Protein AF-A0A368CCL0-F1 (afdb_monomer_lite)

Foldseek 3Di:
DVPPPVVVVVVVVVVVVVLVVVLVVQVVDQDPDPDPQRRDRCSCSVVVVVVVVVVVVVVVVVCVVPPDDPPPPD

pLDDT: mean 84.9, std 9.52, range [51.91, 97.44]

Radius of gyration: 18.76 Å; chains: 1; bounding box: 41×34×48 Å

Structure (mmCIF, N/CA/C/O backbone):
data_AF-A0A368CCL0-F1
#
_entry.id   AF-A0A368CCL0-F1
#
loop_
_atom_site.group_PDB
_atom_site.id
_atom_site.type_symbol
_atom_site.label_atom_id
_atom_site.label_alt_id
_atom_site.label_comp_id
_atom_site.label_asym_id
_atom_site.label_entity_id
_atom_site.label_seq_id
_atom_site.pdbx_PDB_ins_code
_atom_site.Cartn_x
_atom_site.Cartn_y
_atom_site.Cartn_z
_atom_site.occupancy
_atom_site.B_iso_or_equiv
_atom_site.auth_seq_id
_atom_site.auth_comp_id
_atom_site.auth_asym_id
_atom_site.auth_atom_id
_atom_site.pdbx_PDB_model_num
ATOM 1 N N . MET A 1 1 ? -5.484 9.121 18.688 1.00 51.91 1 MET A N 1
ATOM 2 C CA . MET A 1 1 ? -4.365 9.135 17.710 1.00 51.91 1 MET A CA 1
ATOM 3 C C . MET A 1 1 ? -4.821 8.901 16.266 1.00 51.91 1 MET A C 1
ATOM 5 O O . MET A 1 1 ? -4.351 9.625 15.401 1.00 51.91 1 MET A O 1
ATOM 9 N N . LEU A 1 2 ? -5.745 7.967 15.991 1.00 61.56 2 LEU A N 1
ATOM 10 C CA . LEU A 1 2 ? -6.188 7.621 14.625 1.00 61.56 2 LEU A CA 1
ATOM 11 C C . LEU A 1 2 ? -7.101 8.653 13.923 1.00 61.56 2 LEU A C 1
ATOM 13 O O . LEU A 1 2 ? -7.316 8.529 12.728 1.00 61.56 2 LEU A O 1
ATOM 17 N N . GLU A 1 3 ? -7.605 9.683 14.610 1.00 76.19 3 GLU A N 1
ATOM 18 C CA . GLU A 1 3 ? -8.512 10.693 14.020 1.00 76.19 3 GLU A CA 1
ATOM 19 C C . GLU A 1 3 ? -7.803 11.965 13.517 1.00 76.19 3 GLU A C 1
ATOM 21 O O . GLU A 1 3 ? -8.431 12.890 12.998 1.00 76.19 3 GLU A O 1
ATOM 26 N N . ASN A 1 4 ? -6.476 12.046 13.648 1.00 87.69 4 ASN A N 1
ATOM 27 C CA . ASN A 1 4 ? -5.732 13.211 13.185 1.00 87.69 4 ASN A CA 1
ATOM 28 C C . ASN A 1 4 ? -5.547 13.157 11.659 1.00 87.69 4 ASN A C 1
ATOM 30 O O . ASN A 1 4 ? -4.653 12.474 11.155 1.00 87.69 4 ASN A O 1
ATOM 34 N N . LYS A 1 5 ? -6.352 13.935 10.922 1.00 87.19 5 LYS A N 1
ATOM 35 C CA . LYS A 1 5 ? -6.289 14.028 9.451 1.00 87.19 5 LYS A CA 1
ATOM 36 C C . LYS A 1 5 ? -4.886 14.326 8.913 1.00 87.19 5 LYS A C 1
ATOM 38 O O . 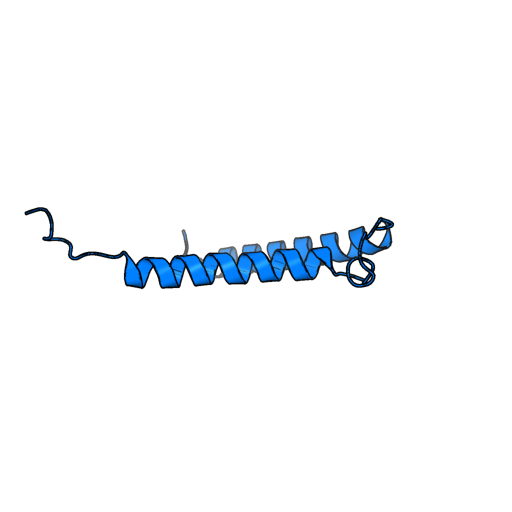LYS A 1 5 ? -4.518 13.787 7.874 1.00 87.19 5 LYS A O 1
ATOM 43 N N . LYS A 1 6 ? -4.082 15.143 9.611 1.00 89.25 6 LYS A N 1
ATOM 44 C CA . LYS A 1 6 ? -2.702 15.432 9.181 1.00 89.25 6 LYS A CA 1
ATOM 45 C C . LYS A 1 6 ? -1.831 14.180 9.250 1.00 89.25 6 LYS A C 1
ATOM 47 O O . LYS A 1 6 ? -1.099 13.913 8.309 1.00 89.25 6 LYS A O 1
ATOM 52 N N . PHE A 1 7 ? -1.955 13.397 10.321 1.00 90.94 7 PHE A N 1
ATOM 53 C CA . PHE A 1 7 ? -1.198 12.155 10.490 1.00 90.94 7 PHE A CA 1
ATOM 54 C C . PHE A 1 7 ? -1.572 11.106 9.436 1.00 90.94 7 PHE A C 1
ATOM 56 O O . PHE A 1 7 ? -0.685 10.511 8.827 1.00 90.94 7 PHE A O 1
ATOM 63 N N . ILE A 1 8 ? -2.871 10.933 9.167 1.00 92.00 8 ILE A N 1
ATOM 64 C CA . ILE A 1 8 ? -3.351 10.026 8.113 1.00 92.00 8 ILE A CA 1
ATOM 65 C C . ILE A 1 8 ? -2.781 10.441 6.754 1.00 92.00 8 ILE A C 1
ATOM 67 O O . ILE A 1 8 ? -2.234 9.605 6.040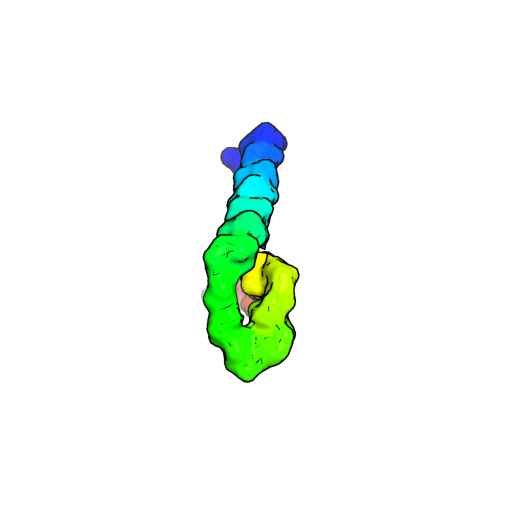 1.00 92.00 8 ILE A O 1
ATOM 71 N N . ASN A 1 9 ? -2.855 11.730 6.412 1.00 92.88 9 ASN A N 1
ATOM 72 C CA . ASN A 1 9 ? -2.315 12.222 5.148 1.00 92.88 9 ASN A CA 1
ATOM 73 C C . ASN A 1 9 ? -0.805 11.972 5.050 1.00 92.88 9 ASN A C 1
ATOM 75 O O . ASN A 1 9 ? -0.342 11.509 4.012 1.00 92.88 9 ASN A O 1
ATOM 79 N N . THR A 1 10 ? -0.042 12.199 6.124 1.00 92.88 10 THR A N 1
ATOM 80 C CA . THR A 1 10 ? 1.394 11.882 6.157 1.00 92.88 10 THR A CA 1
ATOM 81 C C . THR A 1 10 ? 1.658 10.400 5.897 1.00 92.88 10 THR A C 1
ATOM 83 O O . THR A 1 10 ? 2.529 10.086 5.092 1.00 92.88 10 THR A O 1
ATOM 86 N N . LEU A 1 11 ? 0.901 9.490 6.519 1.00 92.75 11 LEU A N 1
ATOM 87 C CA . LEU A 1 11 ? 1.035 8.049 6.270 1.00 92.75 11 LEU A CA 1
ATOM 88 C C . LEU A 1 11 ? 0.731 7.680 4.815 1.00 92.75 11 LEU A C 1
ATOM 90 O O . LEU A 1 11 ? 1.447 6.870 4.232 1.00 92.75 11 LEU 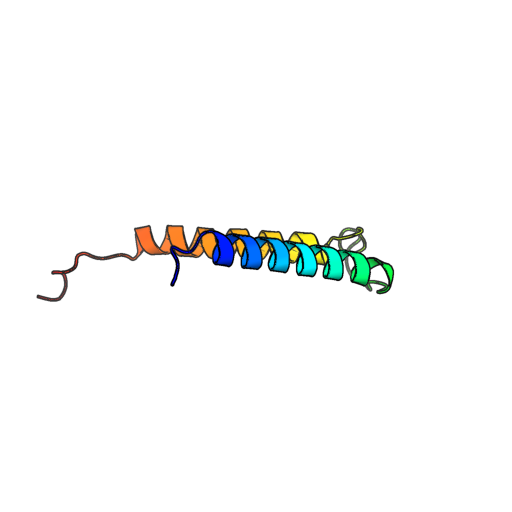A O 1
ATOM 94 N N . ILE A 1 12 ? -0.299 8.284 4.219 1.00 91.75 12 ILE A N 1
ATOM 95 C CA . ILE A 1 12 ? -0.657 8.057 2.813 1.00 91.75 12 ILE A CA 1
ATOM 96 C C . ILE A 1 12 ? 0.465 8.545 1.885 1.00 91.75 12 ILE A C 1
ATOM 98 O O . ILE A 1 12 ? 0.872 7.814 0.985 1.00 91.75 12 ILE A O 1
ATOM 102 N N . TYR A 1 13 ? 1.009 9.743 2.116 1.00 94.44 13 TYR A N 1
ATOM 103 C CA . TYR A 1 13 ? 2.136 10.251 1.328 1.00 94.44 13 TYR A CA 1
ATOM 104 C C . TYR A 1 13 ? 3.394 9.396 1.494 1.00 94.44 13 TYR A C 1
ATOM 106 O O . TYR A 1 13 ? 4.085 9.139 0.511 1.00 94.44 13 TYR A O 1
ATOM 114 N N . LEU A 1 14 ? 3.670 8.919 2.709 1.00 95.06 14 LEU A N 1
ATOM 115 C CA . LEU A 1 14 ? 4.783 8.014 2.992 1.00 95.06 14 LEU A CA 1
ATOM 116 C C . LEU A 1 14 ? 4.611 6.696 2.223 1.00 95.06 14 LEU A C 1
ATOM 118 O O . LEU A 1 14 ? 5.538 6.257 1.546 1.00 95.06 14 LEU A O 1
ATOM 122 N N . LEU A 1 15 ? 3.413 6.106 2.255 1.00 91.06 15 LEU A N 1
ATOM 123 C CA . LEU A 1 15 ? 3.095 4.904 1.485 1.00 91.06 15 LEU A CA 1
ATOM 124 C C . LEU A 1 15 ? 3.338 5.123 -0.013 1.00 91.06 15 LEU A C 1
ATOM 126 O O . LEU A 1 15 ? 4.037 4.325 -0.633 1.00 91.06 15 LEU A O 1
ATOM 130 N N . TYR A 1 16 ? 2.827 6.219 -0.582 1.00 91.31 16 TYR A N 1
ATOM 131 C CA . TYR A 1 16 ? 3.068 6.541 -1.990 1.00 91.31 16 TYR A CA 1
ATOM 132 C C . TYR A 1 16 ? 4.555 6.734 -2.303 1.00 91.31 16 TYR A C 1
ATOM 134 O O . TYR A 1 16 ? 5.020 6.250 -3.334 1.00 91.31 16 TYR A O 1
ATOM 142 N N . ALA A 1 17 ? 5.314 7.378 -1.414 1.00 94.25 17 ALA A N 1
ATOM 143 C CA . ALA A 1 17 ? 6.754 7.552 -1.577 1.00 94.25 17 ALA A CA 1
ATOM 144 C C . ALA A 1 17 ? 7.498 6.206 -1.589 1.00 94.25 17 ALA A C 1
ATOM 146 O O . ALA A 1 17 ? 8.360 5.997 -2.440 1.00 94.25 17 ALA A O 1
ATOM 147 N N . ILE A 1 18 ? 7.1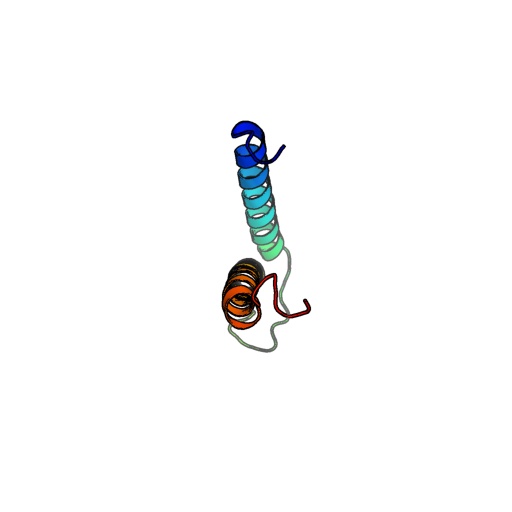33 5.270 -0.704 1.00 91.44 18 ILE A N 1
ATOM 148 C CA . ILE A 1 18 ? 7.706 3.915 -0.688 1.00 91.44 18 ILE A CA 1
ATOM 149 C C . ILE A 1 18 ? 7.337 3.153 -1.965 1.00 91.44 18 ILE A C 1
ATOM 151 O O . ILE A 1 18 ? 8.217 2.561 -2.585 1.00 91.44 18 ILE A O 1
ATOM 155 N N . CYS A 1 19 ? 6.071 3.190 -2.393 1.00 88.56 19 CYS A N 1
ATOM 156 C CA . CYS A 1 19 ? 5.630 2.530 -3.626 1.00 88.56 19 CYS A CA 1
ATOM 157 C C . CYS A 1 19 ? 6.374 3.057 -4.863 1.00 88.56 19 CYS A C 1
ATOM 159 O O . CYS A 1 19 ? 6.830 2.265 -5.685 1.00 88.56 19 CYS A O 1
ATOM 161 N N . LEU A 1 20 ? 6.542 4.378 -4.979 1.00 89.56 20 LEU A N 1
ATOM 162 C CA . LEU A 1 20 ? 7.333 4.989 -6.051 1.00 89.56 20 LEU A CA 1
ATOM 163 C C . LEU A 1 20 ? 8.814 4.608 -5.950 1.00 89.56 20 LEU A C 1
ATOM 165 O O . LEU A 1 20 ? 9.424 4.283 -6.963 1.00 89.56 20 LEU A O 1
ATOM 169 N N . GLY A 1 21 ? 9.382 4.590 -4.743 1.00 89.94 21 GLY A N 1
ATOM 170 C CA . GLY A 1 21 ? 10.759 4.151 -4.516 1.00 89.94 21 GLY A CA 1
ATOM 171 C C . GLY A 1 21 ? 10.999 2.704 -4.952 1.00 89.94 21 GLY A C 1
ATOM 172 O O . GLY A 1 21 ? 11.991 2.425 -5.620 1.00 89.94 21 GLY A O 1
ATOM 173 N N . LEU A 1 22 ? 10.065 1.800 -4.646 1.00 85.56 22 LEU A N 1
ATOM 174 C CA . LEU A 1 22 ? 10.093 0.403 -5.091 1.00 85.56 22 LEU A CA 1
ATOM 175 C C . LEU A 1 22 ? 9.998 0.282 -6.618 1.00 85.56 22 LEU A C 1
ATOM 177 O O . LEU A 1 22 ? 10.739 -0.501 -7.205 1.00 85.56 22 LEU A O 1
ATOM 181 N N . LEU A 1 23 ? 9.143 1.076 -7.271 1.00 85.12 23 LEU A N 1
ATOM 182 C CA . LEU A 1 23 ? 9.073 1.119 -8.737 1.00 85.12 23 LEU A CA 1
ATOM 183 C C . LEU A 1 23 ? 10.373 1.632 -9.365 1.00 85.12 23 LEU A C 1
ATOM 185 O O . LEU A 1 23 ? 10.836 1.075 -10.355 1.00 85.12 23 LEU A O 1
ATOM 189 N N . CYS A 1 24 ? 10.988 2.661 -8.783 1.00 86.44 24 CYS A N 1
ATOM 190 C CA . CYS A 1 24 ? 12.288 3.149 -9.235 1.00 86.44 24 CYS A CA 1
ATOM 191 C C . CYS A 1 24 ? 13.387 2.098 -9.034 1.00 86.44 24 CYS A C 1
ATOM 193 O O . CYS A 1 24 ? 14.229 1.928 -9.911 1.00 86.44 24 CYS A O 1
ATOM 195 N N . ALA A 1 25 ? 13.376 1.370 -7.913 1.00 84.88 25 ALA A N 1
ATOM 196 C CA . ALA A 1 25 ? 14.324 0.287 -7.652 1.00 84.88 25 ALA A CA 1
ATOM 197 C C . ALA A 1 25 ? 14.214 -0.845 -8.689 1.00 84.88 25 ALA A C 1
ATOM 199 O O . ALA A 1 25 ? 15.230 -1.425 -9.069 1.00 84.88 25 ALA A O 1
ATOM 200 N N . ASP A 1 26 ? 13.009 -1.095 -9.207 1.00 78.56 26 ASP A N 1
ATOM 201 C CA . ASP A 1 26 ? 12.748 -2.082 -10.259 1.00 78.56 26 ASP A CA 1
ATOM 202 C C . ASP A 1 26 ? 13.411 -1.726 -11.607 1.00 78.56 26 ASP A C 1
ATOM 204 O O . ASP A 1 26 ? 13.627 -2.605 -12.432 1.00 78.56 26 ASP A O 1
ATOM 208 N N . ILE A 1 27 ? 13.793 -0.458 -11.830 1.00 75.44 27 ILE A N 1
ATOM 209 C CA . ILE A 1 27 ? 14.573 -0.033 -13.012 1.00 75.44 27 ILE A CA 1
ATOM 210 C C . ILE A 1 27 ? 16.031 -0.500 -12.901 1.00 75.44 27 ILE A C 1
ATOM 212 O O . ILE A 1 27 ? 16.664 -0.841 -13.898 1.00 75.44 27 ILE A O 1
ATOM 216 N N . PHE A 1 28 ? 16.583 -0.493 -11.688 1.00 76.44 28 PHE A N 1
ATOM 217 C CA . PHE A 1 28 ? 17.987 -0.834 -11.452 1.00 76.44 28 PHE A CA 1
ATOM 218 C C . PHE A 1 28 ? 18.201 -2.340 -11.276 1.00 76.44 28 PHE A C 1
ATOM 220 O O . PHE A 1 28 ? 19.312 -2.830 -11.481 1.00 76.44 28 PHE A O 1
ATOM 227 N N . HIS A 1 29 ? 17.159 -3.082 -10.895 1.00 72.25 29 HIS A N 1
ATOM 228 C CA . HIS A 1 29 ? 17.254 -4.505 -10.603 1.00 72.25 29 HIS A CA 1
ATOM 229 C C . HIS A 1 29 ? 16.818 -5.358 -11.801 1.00 72.25 29 HIS A C 1
ATOM 231 O O . HIS A 1 29 ? 15.654 -5.358 -12.190 1.00 72.25 29 HIS A O 1
ATOM 237 N N . HIS A 1 30 ? 17.750 -6.122 -12.376 1.00 66.75 30 HIS A N 1
ATOM 238 C CA . HIS A 1 30 ? 17.412 -7.112 -13.399 1.00 66.75 30 HIS A CA 1
ATOM 239 C C . HIS A 1 30 ? 16.760 -8.321 -12.731 1.00 66.75 30 HIS A C 1
ATOM 241 O O . HIS A 1 30 ? 17.379 -9.013 -11.923 1.00 66.75 30 HIS A O 1
ATOM 247 N N . LYS A 1 31 ? 15.493 -8.558 -13.059 1.00 69.12 31 LYS A N 1
ATOM 248 C CA . LYS A 1 31 ? 14.708 -9.665 -12.518 1.00 69.12 31 LYS A CA 1
ATOM 249 C C . LYS A 1 31 ? 15.049 -10.944 -13.271 1.00 69.12 31 LYS A C 1
ATOM 251 O O . LYS A 1 31 ? 14.909 -10.998 -14.485 1.00 69.12 31 LYS A O 1
ATOM 256 N N . HIS A 1 32 ? 15.465 -11.978 -12.547 1.00 69.44 32 HIS A N 1
ATOM 257 C CA . HIS A 1 32 ? 15.553 -13.333 -13.088 1.00 69.44 32 HIS A CA 1
ATOM 258 C C . HIS A 1 32 ? 14.192 -14.013 -12.930 1.00 69.44 32 HIS A C 1
ATOM 260 O O . HIS A 1 32 ? 13.992 -14.803 -12.009 1.00 69.44 32 HIS A O 1
ATOM 266 N N . GLY A 1 33 ? 13.238 -13.639 -13.784 1.00 70.25 33 GLY A N 1
ATOM 267 C CA . GLY A 1 33 ? 11.920 -14.265 -13.806 1.00 70.25 33 GLY A CA 1
ATOM 268 C C . GLY A 1 33 ? 12.010 -15.703 -14.314 1.00 70.25 33 GLY A C 1
ATOM 269 O O . GLY A 1 33 ? 12.683 -15.978 -15.306 1.00 70.25 33 GLY A O 1
ATOM 270 N N . HIS A 1 34 ? 11.316 -16.631 -13.659 1.00 74.50 34 HIS A N 1
ATOM 271 C CA . HIS A 1 34 ? 11.073 -17.960 -14.223 1.00 74.50 34 HIS A CA 1
ATOM 272 C C . HIS A 1 34 ? 9.956 -17.919 -15.273 1.00 74.50 34 HIS A C 1
ATOM 274 O O . HIS A 1 34 ? 9.896 -18.785 -16.148 1.00 74.50 34 HIS A O 1
ATOM 280 N N . PHE A 1 35 ? 9.090 -16.904 -15.205 1.00 76.38 35 PHE A N 1
ATOM 281 C CA . PHE A 1 35 ? 7.979 -16.702 -16.125 1.00 76.38 35 PHE A CA 1
ATOM 282 C C . PHE A 1 35 ? 8.022 -15.317 -16.785 1.00 76.38 35 PHE A C 1
ATOM 284 O O . PHE A 1 35 ? 8.372 -14.320 -16.160 1.00 76.38 35 PHE A O 1
ATOM 291 N N . ALA A 1 36 ? 7.576 -15.233 -18.043 1.00 76.25 36 ALA A N 1
ATOM 292 C CA . ALA A 1 36 ? 7.656 -14.017 -18.866 1.00 76.25 36 ALA A CA 1
ATOM 293 C C . ALA A 1 36 ? 6.909 -12.789 -18.298 1.00 76.25 36 ALA A C 1
ATOM 295 O O . ALA A 1 36 ? 7.193 -11.659 -18.684 1.00 76.25 36 ALA A O 1
ATOM 296 N N . PHE A 1 37 ? 5.945 -12.987 -17.394 1.00 76.44 37 PHE A N 1
ATOM 297 C CA . PHE A 1 37 ? 5.220 -11.892 -16.741 1.00 76.44 37 PHE A CA 1
ATOM 298 C C . PHE A 1 37 ? 5.961 -11.311 -15.527 1.00 76.44 37 PHE A C 1
ATOM 300 O O . PHE A 1 37 ? 5.675 -10.186 -15.127 1.00 76.44 37 PHE A O 1
ATOM 307 N N . GLU A 1 38 ? 6.921 -12.034 -14.945 1.00 75.81 38 GLU A N 1
ATOM 308 C CA . GLU A 1 38 ? 7.705 -11.547 -13.798 1.00 75.81 38 GLU A CA 1
ATOM 309 C C . GLU A 1 38 ? 8.708 -10.463 -14.212 1.00 75.81 38 GLU A C 1
ATOM 311 O O . GLU A 1 38 ? 9.065 -9.584 -13.424 1.00 75.81 38 GLU A O 1
ATOM 316 N N . GLU A 1 39 ? 9.110 -10.478 -15.482 1.00 77.75 39 GLU A N 1
ATOM 317 C CA . GLU A 1 39 ? 9.990 -9.477 -16.082 1.00 77.75 39 GLU A CA 1
ATOM 318 C C . GLU A 1 39 ? 9.264 -8.165 -16.413 1.00 77.75 39 GLU A C 1
ATOM 320 O O . GLU A 1 39 ? 9.908 -7.169 -16.747 1.00 77.75 39 GLU A O 1
ATOM 325 N N . TRP A 1 40 ? 7.932 -8.115 -16.291 1.00 82.56 40 TRP A N 1
ATOM 326 C CA . TRP A 1 40 ? 7.180 -6.893 -16.561 1.00 82.56 40 TRP A CA 1
ATOM 327 C C . TRP A 1 40 ? 7.595 -5.771 -15.615 1.00 82.56 40 TRP A C 1
ATOM 329 O O . TRP A 1 40 ? 7.750 -5.961 -14.404 1.00 82.56 40 TRP A O 1
ATOM 339 N N . PHE A 1 41 ? 7.757 -4.571 -16.167 1.00 81.12 41 PHE A N 1
ATOM 340 C CA . PHE A 1 41 ? 8.112 -3.396 -15.386 1.00 81.12 41 PHE A CA 1
ATOM 341 C C . PHE A 1 41 ? 7.072 -3.134 -14.286 1.00 81.12 41 PHE A C 1
ATOM 343 O O . PHE A 1 41 ? 5.871 -3.071 -14.546 1.00 81.12 41 PHE A O 1
ATOM 350 N N . GLY A 1 42 ? 7.532 -3.008 -13.046 1.00 80.38 42 GLY A N 1
ATOM 351 C CA . GLY A 1 42 ? 6.700 -2.788 -11.871 1.00 80.38 42 GLY A CA 1
ATOM 352 C C . GLY A 1 42 ? 5.941 -4.014 -11.361 1.00 80.38 42 GLY A C 1
ATOM 353 O O . GLY A 1 42 ? 5.143 -3.857 -10.435 1.00 80.38 42 GLY A O 1
ATOM 354 N N . PHE A 1 43 ? 6.172 -5.219 -11.905 1.00 85.12 43 PHE A N 1
ATOM 355 C CA . PHE A 1 43 ? 5.408 -6.423 -11.546 1.00 85.12 43 PHE A CA 1
ATOM 356 C C . PHE A 1 43 ? 5.381 -6.687 -10.036 1.00 85.12 43 PHE A C 1
ATOM 358 O O . PHE A 1 43 ? 4.304 -6.778 -9.455 1.00 85.12 43 PHE A O 1
ATOM 365 N N . TYR A 1 44 ? 6.539 -6.744 -9.371 1.00 82.94 44 TYR A N 1
ATOM 366 C CA . TYR A 1 44 ? 6.594 -7.050 -7.937 1.00 82.94 44 TYR A CA 1
ATOM 367 C C . TYR A 1 44 ? 6.030 -5.932 -7.058 1.00 82.94 44 TYR A C 1
ATOM 369 O O . TYR A 1 44 ? 5.368 -6.219 -6.061 1.00 82.94 44 TYR A O 1
ATOM 377 N N . ALA A 1 45 ? 6.239 -4.667 -7.433 1.00 85.88 45 ALA A N 1
ATOM 378 C CA . ALA A 1 45 ? 5.671 -3.535 -6.706 1.00 85.88 45 ALA A CA 1
ATOM 379 C C . ALA A 1 45 ? 4.134 -3.557 -6.770 1.00 85.88 45 ALA A C 1
ATOM 381 O O . ALA A 1 45 ? 3.461 -3.416 -5.746 1.00 85.88 45 ALA A O 1
ATOM 382 N N . PHE A 1 46 ? 3.578 -3.803 -7.960 1.00 86.25 46 PHE A N 1
ATOM 383 C CA . PHE A 1 46 ? 2.137 -3.926 -8.158 1.00 86.25 46 PHE A CA 1
ATOM 384 C C . PHE A 1 46 ? 1.567 -5.171 -7.471 1.00 86.25 46 PHE A C 1
ATOM 386 O O . PHE A 1 46 ? 0.585 -5.077 -6.733 1.00 86.25 46 PHE A O 1
ATOM 393 N N . TYR A 1 47 ? 2.200 -6.329 -7.665 1.00 88.25 47 TYR A N 1
ATOM 394 C CA . TYR A 1 47 ? 1.758 -7.599 -7.099 1.00 88.25 47 TYR A CA 1
ATOM 395 C C . TYR A 1 47 ? 1.781 -7.581 -5.569 1.00 88.25 47 TYR A C 1
ATOM 397 O O . TYR A 1 47 ? 0.805 -7.986 -4.944 1.00 88.25 47 TYR A O 1
ATOM 405 N N . GLY A 1 48 ? 2.842 -7.054 -4.950 1.00 88.25 48 GLY A N 1
ATOM 406 C CA . GLY A 1 48 ? 2.934 -6.927 -3.493 1.00 88.25 48 GLY A CA 1
ATOM 407 C C . GLY A 1 48 ? 1.855 -6.009 -2.913 1.00 88.25 48 GLY A C 1
ATOM 408 O O . GLY A 1 48 ? 1.210 -6.356 -1.921 1.00 88.25 48 GLY A O 1
ATOM 409 N N . PHE A 1 49 ? 1.596 -4.871 -3.566 1.00 89.25 49 PHE A N 1
ATOM 410 C CA . PHE A 1 49 ? 0.514 -3.969 -3.170 1.00 89.25 49 PHE A CA 1
ATOM 411 C C . PHE A 1 49 ? -0.860 -4.643 -3.290 1.00 89.25 49 PHE A C 1
ATOM 413 O O . PHE A 1 49 ? -1.658 -4.606 -2.350 1.00 89.25 49 PHE A O 1
ATOM 420 N N . LEU A 1 50 ? -1.121 -5.314 -4.414 1.00 93.38 50 LEU A N 1
ATOM 421 C CA . LEU A 1 50 ? -2.379 -6.016 -4.652 1.00 93.38 50 LEU A CA 1
ATOM 422 C C . LEU A 1 50 ? -2.581 -7.177 -3.668 1.00 93.38 50 LEU A C 1
ATOM 424 O O . LEU A 1 50 ? -3.665 -7.313 -3.101 1.00 93.38 50 LEU A O 1
ATOM 428 N N . ALA A 1 51 ? -1.541 -7.970 -3.407 1.00 94.19 51 ALA A N 1
ATOM 429 C CA . ALA A 1 51 ? -1.570 -9.053 -2.428 1.00 94.19 51 ALA A CA 1
ATOM 430 C C . ALA A 1 51 ? -1.932 -8.531 -1.028 1.00 94.19 51 ALA A C 1
ATOM 432 O O . ALA A 1 51 ? -2.762 -9.129 -0.338 1.00 94.19 51 ALA A O 1
ATOM 433 N N . TYR A 1 52 ? -1.381 -7.377 -0.634 1.00 93.50 52 TYR A N 1
ATOM 434 C CA . TYR A 1 52 ? -1.716 -6.748 0.641 1.00 93.50 52 TYR A CA 1
ATOM 435 C C . TYR A 1 52 ? -3.172 -6.252 0.696 1.00 93.50 52 TYR A C 1
ATOM 437 O O . TYR A 1 52 ? -3.869 -6.449 1.696 1.00 93.50 52 TYR A O 1
ATOM 445 N N . LEU A 1 53 ? -3.683 -5.654 -0.385 1.00 94.50 53 LEU A N 1
ATOM 446 C CA . LEU A 1 53 ? -5.099 -5.279 -0.463 1.00 94.50 53 LEU A CA 1
ATOM 447 C C . LEU A 1 53 ? -6.014 -6.500 -0.329 1.00 94.50 53 LEU A C 1
ATOM 449 O O . LEU A 1 53 ? -7.019 -6.438 0.386 1.00 94.50 53 LEU A O 1
ATOM 453 N N . ILE A 1 54 ? -5.666 -7.607 -0.987 1.00 97.44 54 ILE A N 1
ATOM 454 C CA . ILE A 1 54 ? -6.440 -8.848 -0.935 1.00 97.44 54 ILE A CA 1
ATOM 455 C C . ILE A 1 54 ? -6.437 -9.413 0.485 1.00 97.44 54 ILE A C 1
ATOM 457 O O . ILE A 1 54 ? -7.516 -9.621 1.036 1.00 97.44 54 ILE A O 1
ATOM 461 N N . ILE A 1 55 ? -5.275 -9.593 1.124 1.00 96.56 55 ILE A N 1
ATOM 462 C CA . ILE A 1 55 ? -5.211 -10.228 2.452 1.00 96.56 55 ILE A CA 1
ATOM 463 C C . ILE A 1 55 ? -5.959 -9.425 3.523 1.00 96.56 55 ILE A C 1
ATOM 465 O O . ILE A 1 55 ? -6.665 -10.008 4.345 1.00 96.56 55 ILE A O 1
ATOM 469 N N . VAL A 1 56 ? -5.897 -8.089 3.479 1.00 95.56 56 VAL A N 1
ATOM 470 C CA . VAL A 1 56 ? -6.647 -7.229 4.408 1.00 95.56 56 VAL A CA 1
ATOM 471 C C . VAL A 1 56 ? -8.155 -7.362 4.187 1.00 95.56 56 VAL A C 1
ATOM 473 O O . VAL A 1 56 ? -8.919 -7.411 5.154 1.00 95.56 56 VAL A O 1
ATOM 476 N N . ASN A 1 57 ? -8.612 -7.437 2.934 1.00 96.38 57 ASN A N 1
ATOM 477 C CA . ASN A 1 57 ? -10.031 -7.646 2.637 1.00 96.38 57 ASN A CA 1
ATOM 478 C C . ASN A 1 57 ? -10.495 -9.058 3.011 1.00 96.38 57 ASN A C 1
ATOM 480 O O . ASN A 1 57 ? -11.559 -9.202 3.613 1.00 96.38 57 ASN A O 1
ATOM 484 N N . CYS A 1 58 ? -9.684 -10.082 2.745 1.00 97.25 58 CYS A N 1
ATOM 485 C CA . CYS A 1 58 ? -9.937 -11.449 3.190 1.00 97.25 58 CYS A CA 1
ATOM 486 C C . CYS A 1 58 ? -10.052 -11.523 4.716 1.00 97.25 58 CYS A C 1
ATOM 488 O O . CYS A 1 58 ? -11.006 -12.110 5.213 1.00 97.25 58 CYS A O 1
ATOM 490 N N . ALA A 1 59 ? -9.159 -10.872 5.467 1.00 95.38 59 ALA A N 1
ATOM 491 C CA . ALA A 1 59 ? -9.238 -10.819 6.927 1.00 95.38 59 ALA A CA 1
ATOM 492 C C . ALA A 1 59 ? -10.532 -10.143 7.414 1.00 95.38 59 ALA A C 1
ATOM 494 O O . ALA A 1 59 ? -11.176 -10.628 8.344 1.00 95.38 59 ALA A O 1
ATOM 495 N N . LYS A 1 60 ? -10.963 -9.055 6.760 1.00 93.75 60 LYS A N 1
ATOM 496 C CA . LYS A 1 60 ? -12.251 -8.402 7.058 1.00 93.75 60 LYS A CA 1
ATOM 497 C C . LYS A 1 60 ? -13.445 -9.310 6.764 1.00 93.75 60 LYS A C 1
ATOM 499 O O . LYS A 1 60 ? -14.406 -9.305 7.529 1.00 93.75 60 LYS A O 1
ATOM 504 N N . LEU A 1 61 ? -13.402 -10.066 5.668 1.00 95.75 61 LEU A N 1
ATOM 505 C CA . LEU A 1 61 ? -14.457 -11.014 5.317 1.00 95.75 61 LEU A CA 1
ATOM 506 C C . LEU A 1 61 ? -14.497 -12.176 6.311 1.00 95.75 61 LEU A C 1
ATOM 508 O O . LEU A 1 61 ? -15.560 -12.500 6.830 1.00 95.75 61 LEU A O 1
ATOM 512 N N . LEU A 1 62 ? -13.334 -12.739 6.632 1.00 95.06 62 LEU A N 1
ATOM 513 C CA . LEU A 1 62 ? -13.195 -13.806 7.612 1.00 95.06 62 LEU A CA 1
ATOM 514 C C . LEU A 1 62 ? -13.692 -13.359 8.986 1.00 95.06 62 LEU A C 1
ATOM 516 O O . LEU A 1 62 ? -14.391 -14.118 9.646 1.00 95.06 62 LEU A O 1
ATOM 520 N N . ARG A 1 63 ? -13.422 -12.108 9.383 1.00 92.31 63 ARG A N 1
ATOM 521 C CA . ARG A 1 63 ? -13.977 -11.538 10.614 1.00 92.31 63 ARG A CA 1
ATOM 522 C C . ARG A 1 63 ? -15.499 -11.645 10.637 1.00 92.31 63 ARG A C 1
ATOM 524 O O . ARG A 1 63 ? -16.024 -12.061 1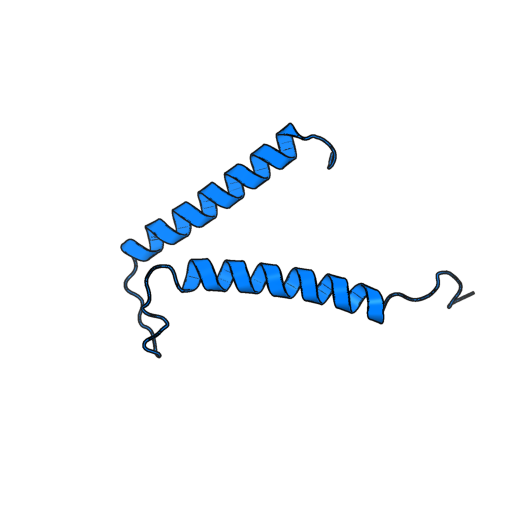1.651 1.00 92.31 63 ARG A O 1
ATOM 531 N N . LYS A 1 64 ? -16.206 -11.347 9.544 1.00 89.19 64 LYS A N 1
ATOM 532 C CA . LYS A 1 64 ? -17.674 -11.488 9.506 1.00 89.19 64 LYS A CA 1
ATOM 533 C C . LYS A 1 64 ? -18.151 -12.937 9.636 1.00 89.19 64 LYS A C 1
ATOM 535 O O . LYS A 1 64 ? -19.248 -13.151 10.125 1.00 89.19 64 LYS A O 1
ATOM 540 N N . LEU A 1 65 ? -17.358 -13.903 9.172 1.00 91.75 65 LEU A N 1
ATOM 541 C CA . LEU A 1 65 ? -17.702 -15.327 9.242 1.00 91.75 65 LEU A CA 1
ATOM 542 C C . LEU A 1 65 ? -17.390 -15.946 10.609 1.00 91.75 65 LEU A C 1
ATOM 544 O O . LEU A 1 65 ? -18.096 -16.843 11.048 1.00 91.75 65 LEU A O 1
ATOM 548 N N . VAL A 1 66 ? -16.310 -15.498 11.251 1.00 90.56 66 VAL A N 1
ATOM 549 C CA . VAL A 1 66 ? -15.801 -16.065 12.510 1.00 90.56 66 VAL A CA 1
ATOM 550 C C . VAL A 1 66 ? -16.314 -15.303 13.731 1.00 90.56 66 VAL A C 1
ATOM 552 O O . VAL A 1 66 ? -16.341 -15.862 14.825 1.00 90.56 66 VAL A O 1
ATOM 555 N N . GLN A 1 67 ? -16.694 -14.031 13.574 1.00 85.19 67 GLN A N 1
ATOM 556 C CA . GLN A 1 67 ? -17.200 -13.218 14.675 1.00 85.19 67 GLN A CA 1
ATOM 557 C C . GLN A 1 67 ? -18.431 -13.890 15.278 1.00 85.19 67 GLN A C 1
ATOM 559 O O . GLN A 1 67 ? -19.380 -14.226 14.575 1.00 85.19 67 GLN A O 1
ATOM 564 N N . ARG A 1 68 ? -18.366 -14.094 16.590 1.00 82.12 68 ARG A N 1
ATOM 565 C CA . ARG A 1 68 ? -19.385 -14.769 17.376 1.00 82.12 68 ARG A CA 1
ATOM 566 C C . ARG A 1 68 ? -19.999 -13.800 18.370 1.00 82.12 68 ARG A C 1
ATOM 568 O O . ARG A 1 68 ? -19.368 -12.794 18.695 1.00 82.12 68 ARG A O 1
ATOM 575 N N . ASP A 1 69 ? -21.209 -14.118 18.807 1.00 81.75 69 ASP A N 1
ATOM 576 C CA . ASP A 1 69 ? -21.937 -13.322 19.786 1.00 81.75 69 ASP A CA 1
ATOM 577 C C . ASP A 1 69 ? -21.157 -13.214 21.100 1.00 81.75 69 ASP A C 1
ATOM 579 O O . ASP A 1 69 ? -20.449 -14.148 21.496 1.00 81.75 69 ASP A O 1
ATOM 583 N N . GLU A 1 70 ? -21.268 -12.047 21.738 1.00 77.06 70 GLU A N 1
ATOM 584 C CA . GLU A 1 70 ? -20.538 -11.722 22.969 1.00 77.06 70 GLU A CA 1
ATOM 585 C C . GLU A 1 70 ? -20.907 -12.685 24.109 1.00 77.06 70 GLU A C 1
ATOM 587 O O . GLU A 1 70 ? -20.023 -13.099 24.854 1.00 77.06 70 GLU A O 1
ATOM 592 N N . ASP A 1 71 ? -22.157 -13.157 24.130 1.00 79.06 71 ASP A N 1
ATOM 593 C CA . ASP A 1 71 ? -22.706 -14.046 25.161 1.00 79.06 71 ASP A CA 1
ATOM 594 C C . ASP A 1 71 ? -22.437 -15.540 24.905 1.00 79.06 71 ASP A C 1
ATOM 596 O O . ASP A 1 71 ? -22.992 -16.393 25.582 1.00 79.06 71 ASP A O 1
ATOM 600 N N . TYR A 1 72 ? -21.630 -15.927 23.907 1.00 73.81 72 TYR A N 1
ATOM 601 C CA . TYR A 1 72 ? -21.528 -17.354 23.556 1.00 73.81 72 TYR A CA 1
ATOM 602 C C . TYR A 1 72 ? -20.961 -18.233 24.691 1.00 73.81 72 TYR A C 1
ATOM 604 O O . TYR A 1 72 ? -21.223 -19.436 24.726 1.00 73.81 72 TYR A O 1
ATOM 612 N N . TYR A 1 73 ? -20.115 -17.674 25.558 1.00 72.81 73 TYR A N 1
ATOM 613 C CA . TYR A 1 73 ? -19.463 -18.420 26.644 1.00 72.81 73 TYR A CA 1
ATOM 614 C C . TYR A 1 73 ? -20.053 -18.150 28.033 1.00 72.81 73 TYR A C 1
ATOM 616 O O . TYR A 1 73 ? -19.543 -18.727 28.997 1.00 72.81 73 TYR A O 1
ATOM 624 N N . ASP A 1 74 ? -21.085 -17.312 28.111 1.00 68.19 74 ASP A N 1
ATOM 625 C CA . ASP A 1 74 ? -21.938 -17.176 29.295 1.00 68.19 74 ASP A CA 1
ATOM 626 C C . ASP A 1 74 ? -23.094 -18.194 29.228 1.0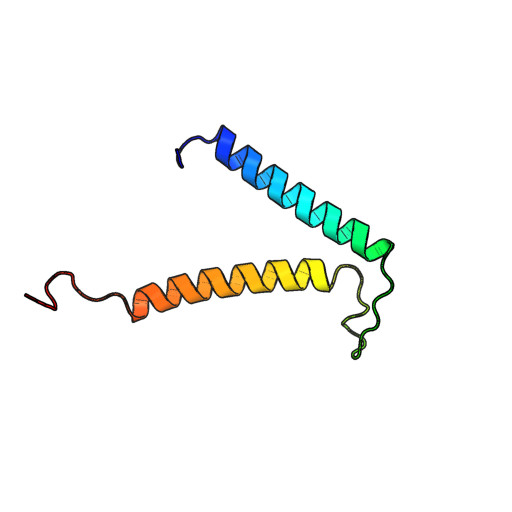0 68.19 74 ASP A C 1
ATOM 628 O O . ASP A 1 74 ? -23.490 -18.706 30.302 1.00 68.19 74 ASP A O 1
#

Sequence (74 aa):
MLENKKFINTLIYLLYAICLGLLCADIFHHKHGHFAFEEWFGFYAFYGFLAYLIIVNCAKLLRKLVQRDEDYYD

Secondary structure (DSSP, 8-state):
-TT-HHHHHHHHHHHHHHHHHHHHHHHHS----SSTTTTSTTHHHHHHHHHHHHHHHHHHHHHHHH---GGGG-